Protein AF-A0A087TV26-F1 (afdb_monomer_lite)

Secondary structure (DSSP, 8-state):
-B-TTT--BS--STT--SPPB-TTT--BSS-STT--SPP--TTT--SS-TT-TT-HHHHHHHHHHHHHHHTT--HHHHTT--

InterPro domains:
  IPR001878 Zinc fin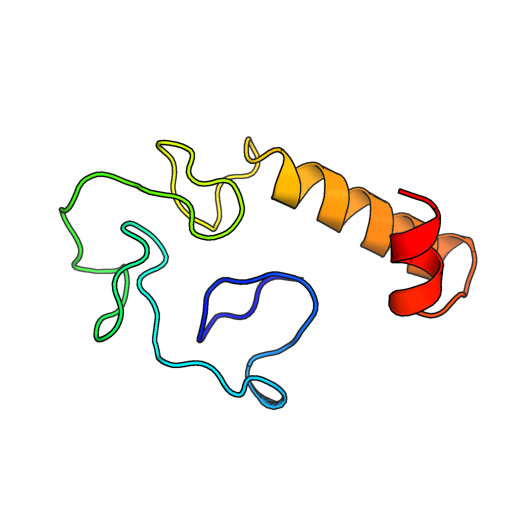ger, CCHC-type [SM00343] (2-18)
  IPR001878 Zinc finger, CCHC-type [SM00343] (21-37)
  IPR001878 Zinc finger, CCHC-type [SM00343] (40-57)
  IPR036875 Zinc finger, CCHC-type superfamily [SSF57756] (2-37)

pLDDT: mean 95.51, std 5.54, range [59.22, 98.56]

Organism: Stegodyphus mimosarum (NCBI:txid407821)

Radius of gyration: 13.44 Å; chains: 1; bounding box: 33×20×36 Å

Structure (mmCIF, N/CA/C/O backbone):
data_AF-A0A087TV26-F1
#
_entry.id   AF-A0A087TV26-F1
#
loop_
_atom_site.group_PDB
_atom_site.id
_atom_site.type_symbol
_atom_site.label_atom_id
_atom_site.label_alt_id
_atom_site.label_comp_id
_atom_site.label_asym_id
_atom_site.label_entity_id
_atom_site.label_seq_id
_atom_site.pdbx_PDB_ins_code
_atom_site.Cartn_x
_atom_site.Cartn_y
_atom_site.Cartn_z
_atom_site.occupancy
_atom_site.B_iso_or_equiv
_atom_site.auth_seq_id
_atom_site.auth_comp_id
_atom_site.auth_asym_id
_atom_site.auth_atom_id
_atom_site.pdbx_PDB_model_num
ATOM 1 N N . MET A 1 1 ? -1.848 4.437 7.343 1.00 89.69 1 MET A N 1
ATOM 2 C CA . MET A 1 1 ? -0.356 4.473 7.289 1.00 89.69 1 MET A CA 1
ATOM 3 C C . MET A 1 1 ? 0.161 3.548 6.186 1.00 89.69 1 MET A C 1
ATOM 5 O O . MET A 1 1 ? -0.382 2.459 6.059 1.00 89.69 1 MET A O 1
ATOM 9 N N . ARG A 1 2 ? 1.193 3.936 5.410 1.00 95.50 2 ARG A N 1
ATOM 10 C CA . ARG A 1 2 ? 1.864 3.066 4.412 1.00 95.50 2 ARG A CA 1
ATOM 11 C C . ARG A 1 2 ? 3.178 2.511 4.963 1.00 95.50 2 ARG A C 1
ATOM 13 O O . ARG A 1 2 ? 3.996 3.277 5.462 1.00 95.50 2 ARG A O 1
ATOM 20 N N . CYS A 1 3 ? 3.407 1.213 4.800 1.00 97.50 3 CYS A N 1
ATOM 21 C CA . CYS A 1 3 ? 4.679 0.579 5.118 1.00 97.50 3 CYS A CA 1
ATOM 22 C C . CYS A 1 3 ? 5.723 0.879 4.032 1.00 97.50 3 CYS A C 1
ATOM 24 O O . CYS A 1 3 ? 5.531 0.504 2.880 1.00 97.50 3 CYS A O 1
ATOM 26 N N . PHE A 1 4 ? 6.855 1.495 4.380 1.00 95.31 4 PHE A N 1
ATOM 27 C CA . PHE A 1 4 ? 7.915 1.799 3.406 1.00 95.31 4 PHE A CA 1
ATOM 28 C C . PHE A 1 4 ? 8.731 0.577 2.952 1.00 95.31 4 PHE A C 1
ATOM 30 O O . PHE A 1 4 ? 9.500 0.696 2.007 1.00 95.31 4 PHE A O 1
ATOM 37 N N . GLN A 1 5 ? 8.542 -0.592 3.577 1.00 97.50 5 GLN A N 1
ATOM 38 C CA . GLN A 1 5 ? 9.157 -1.850 3.139 1.00 97.50 5 GLN A CA 1
ATOM 39 C C . GLN A 1 5 ? 8.348 -2.506 2.012 1.00 97.50 5 GLN A C 1
ATOM 41 O O . GLN A 1 5 ? 8.863 -2.717 0.921 1.00 97.50 5 GLN A O 1
ATOM 46 N N . CYS A 1 6 ? 7.074 -2.828 2.261 1.00 98.06 6 CYS A N 1
ATOM 47 C CA . CYS A 1 6 ? 6.237 -3.591 1.323 1.00 98.06 6 CYS A CA 1
ATOM 48 C C . CYS A 1 6 ? 5.184 -2.746 0.585 1.00 98.06 6 CYS A C 1
ATOM 50 O O . CYS A 1 6 ? 4.427 -3.269 -0.228 1.00 98.06 6 CYS A O 1
ATOM 52 N N . GLN A 1 7 ? 5.100 -1.447 0.884 1.00 98.00 7 GLN A N 1
ATOM 53 C CA . GLN A 1 7 ? 4.180 -0.470 0.283 1.00 98.00 7 GLN A CA 1
ATOM 54 C C . GLN A 1 7 ? 2.686 -0.689 0.559 1.00 98.00 7 GLN A C 1
ATOM 56 O O . GLN A 1 7 ? 1.852 0.084 0.077 1.00 98.00 7 GLN A O 1
ATOM 61 N N . ARG A 1 8 ? 2.334 -1.693 1.370 1.00 97.50 8 ARG A N 1
ATOM 62 C CA . ARG A 1 8 ? 0.957 -1.950 1.808 1.00 97.50 8 ARG A CA 1
ATOM 63 C C . ARG A 1 8 ? 0.553 -1.053 2.976 1.00 97.50 8 ARG A C 1
ATOM 65 O O . ARG A 1 8 ? 1.397 -0.555 3.723 1.00 97.50 8 ARG A O 1
ATOM 72 N N . PHE A 1 9 ? -0.752 -0.857 3.128 1.00 96.56 9 PHE A N 1
ATOM 73 C CA . PHE A 1 9 ? -1.322 -0.104 4.241 1.00 96.56 9 PHE A CA 1
ATOM 74 C C . PHE A 1 9 ? -1.516 -0.953 5.510 1.00 96.56 9 PHE A C 1
ATOM 76 O O . PHE A 1 9 ? -1.513 -2.186 5.466 1.00 96.56 9 PHE A O 1
ATOM 83 N N . GLY A 1 10 ? -1.684 -0.273 6.646 1.00 93.88 10 GLY A N 1
ATOM 84 C CA . GLY A 1 10 ? -2.114 -0.870 7.915 1.00 93.88 10 GLY A CA 1
ATOM 85 C C . GLY A 1 10 ? -1.009 -1.354 8.855 1.00 93.88 10 GLY A C 1
ATOM 86 O O . GLY A 1 10 ? -1.319 -1.901 9.905 1.00 93.88 10 GLY A O 1
ATOM 87 N N . HIS A 1 11 ? 0.269 -1.164 8.519 1.00 95.38 11 HIS A N 1
ATOM 88 C CA . HIS A 1 11 ? 1.382 -1.501 9.414 1.00 95.38 11 HIS A CA 1
ATOM 89 C C . HIS A 1 11 ? 2.621 -0.628 9.165 1.00 95.38 11 HIS A C 1
ATOM 91 O O . HIS A 1 11 ? 2.768 -0.014 8.104 1.00 95.38 11 HIS A O 1
ATOM 97 N N . THR A 1 12 ? 3.513 -0.579 10.157 1.00 94.62 12 THR A N 1
ATOM 98 C CA . THR A 1 12 ? 4.818 0.097 10.085 1.00 94.62 12 THR A CA 1
ATOM 99 C C . THR A 1 12 ? 5.878 -0.815 9.460 1.00 94.62 12 THR A C 1
ATOM 101 O O . THR A 1 12 ? 5.681 -2.022 9.318 1.00 94.62 12 THR A O 1
ATOM 104 N N . LYS A 1 13 ? 7.052 -0.253 9.139 1.00 95.00 13 LYS A N 1
ATOM 105 C CA . LYS A 1 13 ? 8.223 -1.034 8.707 1.00 95.00 13 LYS A CA 1
ATOM 106 C C . LYS A 1 13 ? 8.653 -2.063 9.764 1.00 95.00 13 LYS A C 1
ATOM 108 O O . LYS A 1 13 ? 8.943 -3.195 9.401 1.00 95.00 13 LYS A O 1
ATOM 113 N N . ASN A 1 14 ? 8.624 -1.701 11.047 1.00 96.12 14 ASN A N 1
ATOM 114 C CA . ASN A 1 14 ? 9.092 -2.561 12.142 1.00 96.12 14 ASN A CA 1
ATOM 115 C C . ASN A 1 14 ? 8.216 -3.807 12.334 1.00 96.12 14 ASN A C 1
ATOM 117 O O . ASN A 1 14 ? 8.708 -4.846 12.754 1.00 96.12 14 ASN A O 1
ATOM 121 N N . SER A 1 15 ? 6.927 -3.718 12.000 1.00 96.44 15 SER A N 1
ATOM 122 C CA . SER A 1 15 ? 5.992 -4.850 12.050 1.00 96.44 15 SER A CA 1
ATOM 123 C C . SER A 1 15 ? 5.845 -5.567 10.700 1.00 96.44 15 SER A C 1
ATOM 125 O O . SER A 1 15 ? 5.021 -6.472 10.561 1.00 96.44 15 SER A O 1
ATOM 127 N N . CYS A 1 16 ? 6.599 -5.154 9.678 1.00 97.75 16 CYS A N 1
ATOM 128 C CA . CYS A 1 16 ? 6.486 -5.700 8.333 1.00 97.75 16 CYS A CA 1
ATOM 129 C C . CYS A 1 16 ? 7.173 -7.064 8.228 1.00 97.75 16 CYS A C 1
ATOM 131 O O . CYS A 1 16 ? 8.355 -7.200 8.521 1.00 97.75 16 CYS A O 1
ATOM 133 N N . ARG A 1 17 ? 6.449 -8.058 7.705 1.00 97.38 17 ARG A N 1
ATOM 134 C CA . ARG A 1 17 ? 6.989 -9.385 7.344 1.00 97.38 17 ARG A CA 1
ATOM 135 C C . ARG A 1 17 ? 7.207 -9.555 5.832 1.00 97.38 17 ARG A C 1
ATOM 137 O O . ARG A 1 17 ? 7.485 -10.648 5.355 1.00 97.38 17 ARG A O 1
ATOM 144 N N . GLY A 1 18 ? 7.008 -8.484 5.063 1.00 96.44 18 GLY A N 1
ATOM 145 C CA . GLY A 1 18 ? 7.125 -8.470 3.604 1.00 96.44 18 GLY A CA 1
ATOM 146 C C . GLY A 1 18 ? 8.521 -8.091 3.101 1.00 96.44 18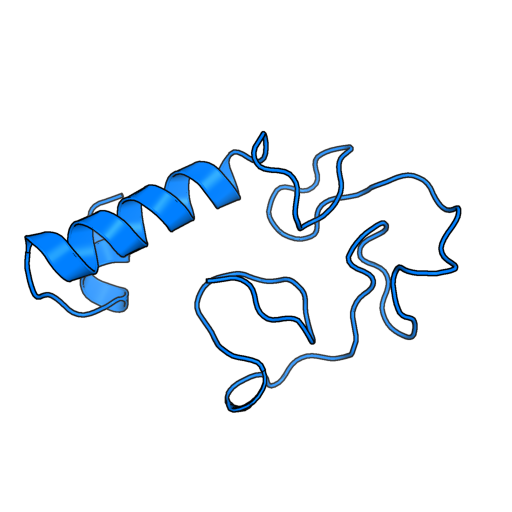 GLY A C 1
ATOM 147 O O . GLY A 1 18 ? 9.343 -7.545 3.835 1.00 96.44 18 GLY A O 1
ATOM 148 N N . LYS A 1 19 ? 8.763 -8.335 1.810 1.00 97.50 19 LYS A N 1
ATOM 149 C CA . LYS A 1 19 ? 10.012 -7.978 1.121 1.00 97.50 19 LYS A CA 1
ATOM 150 C C . LYS A 1 19 ? 10.009 -6.521 0.653 1.00 97.50 19 LYS A C 1
ATOM 152 O O . LYS A 1 19 ? 8.941 -5.922 0.488 1.00 97.50 19 LYS A O 1
ATOM 157 N N . LEU A 1 20 ? 11.207 -5.981 0.407 1.00 97.81 20 LEU A N 1
ATOM 158 C CA . LEU A 1 20 ? 11.375 -4.655 -0.187 1.00 97.81 20 LEU A CA 1
ATOM 159 C C . LEU A 1 20 ? 10.632 -4.618 -1.519 1.00 97.81 20 LEU A C 1
ATOM 161 O O . LEU A 1 20 ? 10.930 -5.404 -2.417 1.00 97.81 20 LEU A O 1
ATOM 165 N N . THR A 1 21 ? 9.647 -3.739 -1.616 1.00 98.38 21 THR A N 1
ATOM 166 C CA . THR A 1 21 ? 8.776 -3.612 -2.778 1.00 98.38 21 THR A CA 1
ATOM 167 C C . THR A 1 21 ? 8.865 -2.195 -3.315 1.00 98.38 21 THR A C 1
ATOM 169 O O . THR A 1 21 ? 8.712 -1.226 -2.565 1.00 98.38 21 THR A O 1
ATOM 172 N N . CYS A 1 22 ? 9.075 -2.073 -4.620 1.00 98.50 22 CYS A N 1
ATOM 173 C CA . CYS A 1 22 ? 9.165 -0.797 -5.299 1.00 98.50 22 CYS A CA 1
ATOM 174 C C . CYS A 1 22 ? 7.823 -0.059 -5.228 1.00 98.50 22 CYS A C 1
ATOM 176 O O . CYS A 1 22 ? 6.783 -0.560 -5.664 1.00 98.50 22 CYS A O 1
ATOM 178 N N . ALA A 1 23 ? 7.841 1.170 -4.707 1.00 97.94 23 ALA A N 1
ATOM 179 C CA . ALA A 1 23 ? 6.644 2.000 -4.597 1.00 97.94 23 ALA A CA 1
ATOM 180 C C . ALA A 1 23 ? 6.104 2.482 -5.952 1.00 97.94 23 ALA A C 1
ATOM 182 O O . ALA A 1 23 ? 4.970 2.958 -6.007 1.00 97.94 23 ALA A O 1
ATOM 183 N N . ARG A 1 24 ? 6.891 2.369 -7.031 1.00 98.50 24 ARG A N 1
ATOM 184 C CA . ARG A 1 24 ? 6.475 2.734 -8.386 1.00 98.50 24 ARG A CA 1
ATOM 185 C C . ARG A 1 24 ? 5.815 1.567 -9.109 1.00 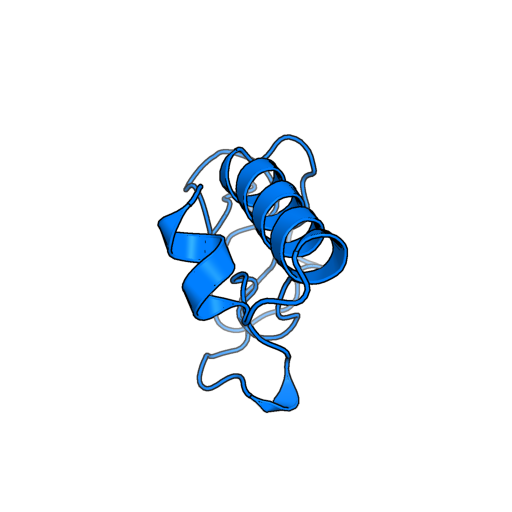98.50 24 ARG A C 1
ATOM 187 O O . ARG A 1 24 ? 4.663 1.711 -9.485 1.00 98.50 24 ARG A O 1
ATOM 194 N N . CYS A 1 25 ? 6.512 0.444 -9.282 1.00 98.38 25 CYS A N 1
ATOM 195 C CA . CYS A 1 25 ? 6.079 -0.655 -10.158 1.00 98.38 25 CYS A CA 1
ATOM 196 C C . CYS A 1 25 ? 5.565 -1.903 -9.420 1.00 98.38 25 CYS A C 1
ATOM 198 O O . CYS A 1 25 ? 5.224 -2.894 -10.057 1.00 98.38 25 CYS A O 1
ATOM 200 N N . SER A 1 26 ? 5.511 -1.891 -8.083 1.00 98.12 26 SER A N 1
ATOM 201 C CA . SER A 1 26 ? 5.090 -3.030 -7.246 1.00 98.12 26 SER A CA 1
ATOM 202 C C . SER A 1 26 ? 5.959 -4.292 -7.320 1.00 98.12 26 SER A C 1
ATOM 204 O O . SER A 1 26 ? 5.605 -5.297 -6.700 1.00 98.12 26 SER A O 1
ATOM 206 N N . LEU A 1 27 ? 7.092 -4.263 -8.025 1.00 98.00 27 LEU A N 1
ATOM 207 C CA . LEU A 1 27 ? 8.030 -5.383 -8.058 1.00 98.00 27 LEU A CA 1
ATOM 208 C C . LEU A 1 27 ? 8.889 -5.434 -6.793 1.00 98.00 27 LEU A C 1
ATOM 210 O O . LEU A 1 27 ? 9.211 -4.412 -6.186 1.00 98.00 27 LEU A O 1
ATOM 214 N N . VAL A 1 28 ? 9.263 -6.647 -6.400 1.00 97.81 28 VAL A N 1
ATOM 215 C CA . VAL A 1 28 ? 10.141 -6.899 -5.255 1.00 97.81 28 VAL A CA 1
ATOM 216 C C . VAL A 1 28 ? 11.604 -6.729 -5.666 1.00 97.81 28 VAL A C 1
ATOM 218 O O . VAL A 1 28 ? 11.977 -7.085 -6.779 1.00 97.81 28 VAL A O 1
ATOM 221 N N . GLY A 1 29 ? 12.437 -6.235 -4.748 1.00 96.00 29 GLY A N 1
ATOM 222 C CA . GLY A 1 29 ? 13.899 -6.300 -4.864 1.00 96.00 29 GLY A CA 1
ATOM 223 C C . GLY A 1 29 ? 14.610 -4.980 -5.160 1.00 96.00 29 GLY A C 1
ATOM 224 O O . GLY A 1 29 ? 15.830 -4.986 -5.245 1.00 96.00 29 GLY A O 1
ATOM 225 N N . HIS A 1 30 ? 13.892 -3.860 -5.285 1.00 96.94 30 HIS A N 1
ATOM 226 C CA . HIS A 1 30 ? 14.506 -2.540 -5.468 1.00 96.94 30 HIS A CA 1
ATOM 227 C C . HIS A 1 30 ? 13.637 -1.395 -4.922 1.00 96.94 30 HIS A C 1
ATOM 229 O O . HIS A 1 30 ? 12.431 -1.553 -4.702 1.00 96.94 30 HIS A O 1
ATOM 235 N N . GLU A 1 31 ? 14.262 -0.236 -4.711 1.00 96.75 31 GLU A N 1
ATOM 236 C CA . GLU A 1 31 ? 13.611 1.012 -4.294 1.00 96.75 31 GLU A CA 1
ATOM 237 C C . GLU A 1 31 ? 13.105 1.829 -5.490 1.00 96.75 31 GLU A C 1
ATOM 239 O O . GLU A 1 31 ? 13.536 1.648 -6.625 1.00 96.75 31 GLU A O 1
ATOM 244 N N . SER A 1 32 ? 12.176 2.757 -5.255 1.00 96.44 32 SER A N 1
ATOM 245 C CA . SER A 1 32 ? 11.549 3.524 -6.339 1.00 96.44 32 SER A CA 1
ATOM 246 C C . SER A 1 32 ? 12.397 4.660 -6.914 1.00 96.44 32 SER A C 1
ATOM 248 O O . SER A 1 32 ? 12.023 5.169 -7.965 1.00 96.44 32 SER A O 1
ATOM 250 N N . GLU A 1 33 ? 13.479 5.069 -6.245 1.00 94.44 33 GLU A N 1
ATOM 251 C CA . GLU A 1 33 ? 14.288 6.244 -6.615 1.00 94.44 33 GLU A CA 1
ATOM 252 C C . GLU A 1 33 ? 14.827 6.159 -8.050 1.00 94.44 33 GLU A C 1
ATOM 254 O O . GLU A 1 33 ? 14.687 7.108 -8.812 1.00 94.44 33 GLU A O 1
ATOM 259 N N . ASN A 1 34 ? 15.307 4.979 -8.455 1.00 92.75 34 ASN A N 1
ATOM 260 C CA . ASN A 1 34 ? 15.873 4.733 -9.786 1.00 92.75 34 ASN A CA 1
ATOM 261 C C . ASN A 1 34 ? 14.979 3.846 -10.674 1.00 92.75 34 ASN A C 1
ATOM 263 O O . ASN A 1 34 ? 15.432 3.278 -11.665 1.00 92.75 34 ASN A O 1
ATOM 267 N N . CYS A 1 35 ? 13.699 3.687 -10.322 1.00 97.31 35 CYS A N 1
ATOM 268 C CA . CYS A 1 35 ? 12.773 2.860 -11.091 1.00 97.31 35 CYS A CA 1
ATOM 269 C C . CYS A 1 35 ? 12.106 3.677 -12.208 1.00 97.31 35 CYS A C 1
ATOM 271 O O . CYS A 1 35 ? 11.307 4.573 -11.935 1.00 97.31 35 CYS A O 1
ATOM 273 N N . SER A 1 36 ? 12.343 3.300 -13.465 1.00 97.44 36 SER A N 1
ATOM 274 C CA . SER A 1 36 ? 11.710 3.902 -14.652 1.00 97.44 36 SER A CA 1
ATOM 275 C C . SER A 1 36 ? 10.500 3.123 -15.185 1.00 97.44 36 SER A C 1
ATOM 277 O O . SER A 1 36 ? 9.784 3.630 -16.046 1.00 97.44 36 SER A O 1
ATOM 279 N N . ALA A 1 37 ? 10.226 1.924 -14.658 1.00 98.12 37 ALA A N 1
ATOM 280 C CA . ALA A 1 37 ? 9.098 1.097 -15.086 1.00 98.12 37 ALA A CA 1
ATOM 281 C C . ALA A 1 37 ? 7.736 1.808 -14.936 1.00 98.12 37 ALA A C 1
ATOM 283 O O . ALA A 1 37 ? 7.575 2.736 -14.129 1.00 98.12 37 ALA A O 1
ATOM 284 N N . ALA A 1 38 ? 6.746 1.342 -15.703 1.00 98.12 38 ALA A N 1
ATOM 285 C CA . ALA A 1 38 ? 5.377 1.840 -15.627 1.00 98.12 38 ALA A CA 1
ATOM 286 C C . ALA A 1 38 ? 4.833 1.740 -14.186 1.00 98.12 38 ALA A C 1
ATOM 288 O O . ALA A 1 38 ? 5.110 0.760 -13.481 1.00 98.12 38 ALA A O 1
ATOM 289 N N . PRO A 1 39 ? 4.106 2.764 -13.706 1.00 98.19 39 PRO A N 1
ATOM 290 C CA . PRO A 1 39 ? 3.592 2.755 -12.353 1.00 98.19 39 PRO A CA 1
ATOM 291 C C . PRO A 1 39 ? 2.468 1.724 -12.205 1.00 98.19 39 PRO A C 1
ATOM 293 O O . PRO A 1 39 ? 1.532 1.683 -12.994 1.00 98.19 39 PRO A O 1
ATOM 296 N N . LEU A 1 40 ? 2.543 0.927 -11.146 1.00 98.56 40 LEU A N 1
ATOM 297 C CA . LEU A 1 40 ? 1.528 -0.036 -10.750 1.00 98.56 40 LEU A CA 1
AT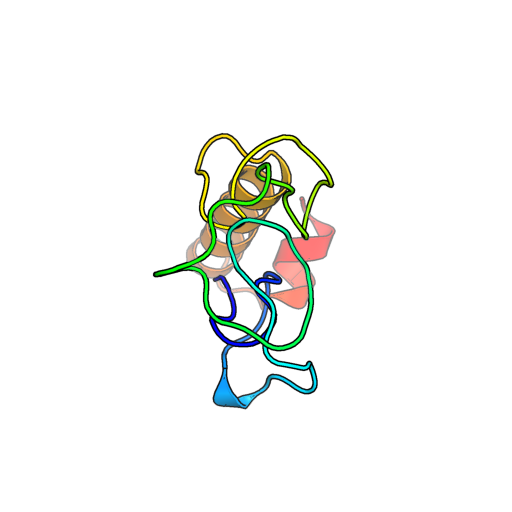OM 298 C C . LEU A 1 40 ? 1.384 0.026 -9.236 1.00 98.56 40 LEU A C 1
ATOM 300 O O . LEU A 1 40 ? 2.353 -0.170 -8.498 1.00 98.56 40 LEU A O 1
ATOM 304 N N . CYS A 1 41 ? 0.168 0.255 -8.755 1.00 98.50 41 CYS A N 1
ATOM 305 C CA . CYS A 1 41 ? -0.102 0.348 -7.331 1.00 98.50 41 CYS A CA 1
ATOM 306 C C . CYS A 1 41 ? -0.285 -1.039 -6.713 1.00 98.50 41 CYS A C 1
ATOM 308 O O . CYS A 1 41 ? -1.200 -1.774 -7.079 1.00 98.50 41 CYS A O 1
ATOM 310 N N . ILE A 1 42 ? 0.486 -1.376 -5.676 1.00 98.25 42 ILE A N 1
ATOM 311 C CA . ILE A 1 42 ? 0.348 -2.690 -5.034 1.00 98.25 42 ILE A CA 1
ATOM 312 C C . ILE A 1 42 ? -1.004 -2.868 -4.330 1.00 98.25 42 ILE A C 1
ATOM 314 O O . ILE A 1 42 ? -1.474 -3.999 -4.197 1.00 98.25 42 ILE A O 1
ATOM 318 N N . ASN A 1 43 ? -1.618 -1.758 -3.901 1.00 98.06 43 ASN A N 1
ATOM 319 C CA . ASN A 1 43 ? -2.819 -1.743 -3.067 1.00 98.06 43 ASN A CA 1
ATOM 320 C C . ASN A 1 43 ? -4.116 -1.866 -3.879 1.00 98.06 43 ASN A C 1
ATOM 322 O O . ASN A 1 43 ? -5.026 -2.560 -3.439 1.00 98.06 43 ASN A O 1
ATOM 326 N N . CYS A 1 44 ? -4.212 -1.212 -5.042 1.00 98.00 44 CYS A N 1
ATOM 327 C CA . CYS A 1 44 ? -5.418 -1.233 -5.886 1.00 98.00 44 CYS A CA 1
ATOM 328 C C . CYS A 1 44 ? -5.189 -1.741 -7.315 1.00 98.00 44 CYS A C 1
ATOM 330 O O . CYS A 1 44 ? -6.149 -1.816 -8.070 1.00 98.00 44 CYS A O 1
ATOM 332 N N . LYS A 1 45 ? -3.945 -2.061 -7.695 1.00 97.94 45 LYS A N 1
ATOM 333 C CA . LYS A 1 45 ? -3.546 -2.468 -9.055 1.00 97.94 45 LYS A CA 1
ATOM 334 C C . LYS A 1 45 ? -3.775 -1.413 -10.150 1.00 97.94 45 LYS A C 1
ATOM 336 O O . LYS A 1 45 ? -3.702 -1.748 -11.322 1.00 97.94 45 LYS A O 1
ATOM 341 N N . GLY A 1 46 ? -3.996 -0.150 -9.778 1.00 98.12 46 GLY A N 1
ATOM 342 C CA . GLY A 1 46 ? -4.125 0.966 -10.721 1.00 98.12 46 GLY A CA 1
ATOM 343 C C . GLY A 1 46 ? -2.786 1.493 -11.248 1.00 98.12 46 GLY A C 1
ATOM 344 O O . GLY A 1 46 ? -1.739 1.278 -10.629 1.00 98.12 46 GLY A O 1
ATOM 345 N N . GLU A 1 47 ? -2.847 2.236 -12.353 1.00 98.19 47 GLU A N 1
ATOM 346 C CA . GLU A 1 47 ? -1.709 2.821 -13.085 1.00 98.19 47 GLU A CA 1
ATOM 347 C C . GLU A 1 47 ? -1.147 4.082 -12.404 1.00 98.19 47 GLU A C 1
ATOM 349 O O . GLU A 1 47 ? -1.086 5.179 -12.954 1.00 98.19 47 GLU A O 1
ATOM 354 N N . HIS A 1 48 ? -0.773 3.949 -11.136 1.00 98.38 48 HIS A N 1
ATOM 355 C CA . HIS A 1 48 ? -0.163 5.014 -10.349 1.00 98.38 48 HIS A CA 1
ATOM 356 C C . HIS A 1 48 ? 0.736 4.419 -9.262 1.00 98.38 48 HIS A C 1
ATOM 358 O O . HIS A 1 48 ? 0.652 3.239 -8.922 1.00 98.38 48 HIS A O 1
ATOM 364 N N . THR A 1 49 ? 1.594 5.238 -8.659 1.00 98.25 49 THR A N 1
ATOM 365 C CA . THR A 1 49 ? 2.486 4.777 -7.587 1.00 98.25 49 THR A CA 1
ATOM 366 C C . THR A 1 49 ? 1.708 4.416 -6.315 1.00 98.25 49 THR A C 1
ATOM 368 O O . THR A 1 49 ? 0.590 4.886 -6.072 1.00 98.25 49 THR A O 1
ATOM 371 N N . ALA A 1 50 ? 2.308 3.605 -5.443 1.00 97.88 50 ALA A N 1
ATOM 372 C CA . ALA A 1 50 ? 1.730 3.205 -4.159 1.00 97.88 50 ALA A CA 1
ATOM 373 C C . ALA A 1 50 ? 1.523 4.373 -3.173 1.00 97.88 50 ALA A C 1
ATOM 375 O O . ALA A 1 50 ? 0.796 4.225 -2.193 1.00 97.88 50 ALA A O 1
ATOM 376 N N . PHE A 1 51 ? 2.154 5.524 -3.421 1.00 96.12 51 PHE A N 1
ATOM 377 C CA . PHE A 1 51 ? 2.008 6.745 -2.626 1.00 96.12 51 PHE A CA 1
ATOM 378 C C . PHE A 1 51 ? 1.044 7.772 -3.233 1.00 96.12 51 PHE A C 1
ATOM 380 O O . PHE A 1 51 ? 0.894 8.858 -2.673 1.00 96.12 51 PHE A O 1
ATOM 387 N N . SER A 1 52 ? 0.384 7.452 -4.351 1.00 97.62 52 SER A N 1
ATOM 388 C CA . SER A 1 52 ? -0.597 8.355 -4.949 1.00 97.62 52 SER A CA 1
ATOM 389 C C . SER A 1 52 ? -1.804 8.570 -4.032 1.00 97.62 52 SER A C 1
ATOM 391 O O . SER A 1 52 ? -2.441 7.614 -3.582 1.00 97.62 52 SER A O 1
ATOM 393 N N . ARG A 1 53 ? -2.175 9.839 -3.831 1.00 96.69 53 ARG A N 1
ATOM 394 C CA . ARG A 1 53 ? -3.386 10.241 -3.096 1.00 96.69 53 ARG A CA 1
ATOM 395 C C . ARG A 1 53 ? -4.676 10.035 -3.900 1.00 96.69 53 ARG A C 1
ATOM 397 O O . ARG A 1 53 ? -5.762 10.086 -3.331 1.00 96.69 53 ARG A O 1
ATOM 404 N N . SER A 1 54 ? -4.578 9.775 -5.208 1.00 96.69 54 SER A N 1
ATOM 405 C CA . SER A 1 54 ? -5.739 9.403 -6.029 1.00 96.69 54 SER A CA 1
ATOM 406 C C . SER A 1 54 ? -6.173 7.948 -5.820 1.00 96.69 54 SER A C 1
ATOM 408 O O . SER A 1 54 ? -7.289 7.592 -6.192 1.00 96.69 54 SER A O 1
ATOM 410 N N . CYS A 1 55 ? -5.333 7.119 -5.187 1.00 98.12 55 CYS A N 1
ATOM 411 C CA . CYS A 1 55 ? -5.604 5.704 -4.963 1.00 98.12 55 CYS A CA 1
ATOM 412 C C . CYS A 1 55 ? -6.885 5.497 -4.128 1.00 98.12 55 CYS A C 1
ATOM 414 O O . CYS A 1 55 ? -6.956 6.006 -3.006 1.00 98.12 55 CYS A O 1
ATOM 416 N N . PRO A 1 56 ? -7.85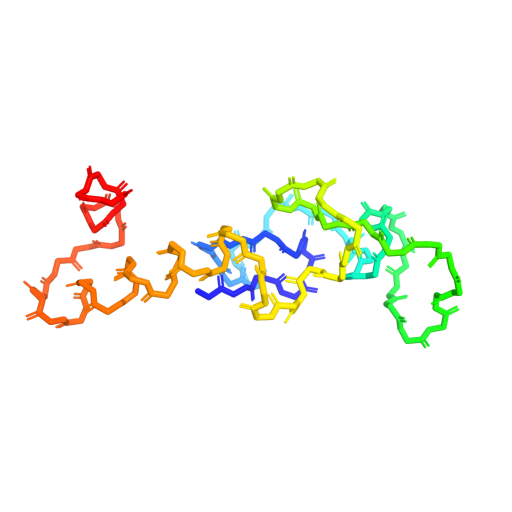8 4.683 -4.582 1.00 97.31 56 PRO A N 1
ATOM 417 C CA . PRO A 1 56 ? -9.073 4.412 -3.809 1.00 97.31 56 PRO A CA 1
ATOM 418 C C . PRO A 1 56 ? -8.768 3.744 -2.460 1.00 97.31 56 PRO A C 1
ATOM 420 O O . PRO A 1 56 ? -9.361 4.095 -1.446 1.00 97.31 56 PRO A O 1
ATOM 423 N N . LYS A 1 57 ? -7.766 2.854 -2.403 1.00 97.19 57 LYS A N 1
ATOM 424 C CA . LYS A 1 57 ? -7.328 2.237 -1.140 1.00 97.19 57 LYS A CA 1
ATOM 425 C C . LYS A 1 57 ? -6.622 3.216 -0.203 1.00 97.19 57 LYS A C 1
ATOM 427 O O . LYS A 1 57 ? -6.667 3.014 1.003 1.00 97.19 57 LYS A O 1
ATOM 432 N N . TRP A 1 58 ? -5.985 4.264 -0.730 1.00 97.38 58 TRP A N 1
ATOM 433 C CA . TRP A 1 58 ? -5.425 5.324 0.111 1.00 97.38 58 TRP A CA 1
ATOM 434 C C . TRP A 1 58 ? -6.528 6.177 0.740 1.00 97.38 58 TRP A C 1
ATOM 436 O O . TRP A 1 58 ? -6.424 6.508 1.917 1.00 97.38 58 TRP A O 1
ATOM 446 N N . LYS A 1 59 ? -7.579 6.506 -0.025 1.00 96.69 59 LYS A N 1
ATOM 447 C CA . LYS A 1 59 ? -8.741 7.252 0.485 1.00 96.69 59 LYS A CA 1
ATOM 448 C C . LYS A 1 59 ? -9.430 6.482 1.613 1.00 96.69 59 LYS A C 1
ATOM 450 O O . LYS A 1 59 ? -9.553 7.023 2.704 1.00 96.69 59 LYS A O 1
ATOM 455 N N . LEU A 1 60 ? -9.707 5.196 1.389 1.00 95.56 60 LEU A N 1
ATOM 456 C CA . LEU A 1 60 ? -10.250 4.312 2.420 1.00 95.56 60 LEU A CA 1
ATOM 457 C C . LEU A 1 60 ? -9.340 4.240 3.656 1.00 95.56 60 LEU A C 1
ATOM 459 O O . LEU A 1 60 ? -9.779 4.443 4.779 1.00 95.56 60 LEU A O 1
ATOM 463 N N . GLU A 1 61 ? -8.036 4.013 3.472 1.00 95.94 61 GLU A N 1
ATOM 464 C CA . GLU A 1 61 ? -7.101 3.968 4.604 1.00 95.94 61 GLU A CA 1
ATOM 465 C C . GLU A 1 61 ? -7.049 5.302 5.369 1.00 95.94 61 GLU A C 1
ATOM 467 O O . GLU A 1 61 ? -6.817 5.303 6.575 1.00 95.94 61 GLU A O 1
ATOM 472 N N . LYS A 1 62 ? -7.254 6.443 4.701 1.00 95.19 62 LYS A N 1
ATOM 473 C CA . LYS A 1 62 ? -7.344 7.749 5.364 1.00 95.19 62 LYS A CA 1
ATOM 474 C C . LYS A 1 62 ? -8.591 7.836 6.249 1.00 95.19 62 LYS A C 1
ATOM 476 O O . LYS A 1 62 ? -8.478 8.327 7.369 1.00 95.19 62 LYS A O 1
ATOM 481 N N . GLU A 1 63 ? -9.732 7.350 5.772 1.00 95.56 63 GLU A N 1
ATOM 482 C CA . GLU A 1 63 ? -10.991 7.300 6.528 1.00 95.56 63 GLU A CA 1
ATOM 483 C C . GLU A 1 63 ? -10.875 6.372 7.740 1.00 95.56 63 GLU A C 1
ATOM 485 O O . GLU A 1 63 ? -11.159 6.800 8.853 1.00 95.56 63 GLU A O 1
ATOM 490 N N . VAL A 1 64 ? -10.314 5.171 7.566 1.00 95.44 64 VAL A N 1
ATOM 491 C CA . VAL A 1 64 ? -10.042 4.226 8.666 1.00 95.44 64 VAL A CA 1
ATOM 492 C C . VAL A 1 64 ? -9.169 4.866 9.752 1.00 95.44 64 VAL A C 1
ATOM 494 O O . VAL A 1 64 ? -9.433 4.726 10.944 1.00 95.44 64 VAL A O 1
ATOM 497 N N . GLN A 1 65 ? -8.112 5.592 9.371 1.00 94.50 65 GLN A N 1
ATOM 498 C CA . GLN A 1 65 ? -7.255 6.276 10.349 1.00 94.50 65 GLN A CA 1
ATOM 499 C C . GLN A 1 65 ? -7.984 7.427 11.053 1.00 94.50 65 GLN A C 1
ATOM 501 O O . GLN A 1 65 ? -7.746 7.645 12.239 1.00 94.50 65 GLN A O 1
ATOM 506 N N . ALA A 1 66 ? -8.863 8.145 10.349 1.00 95.50 66 ALA A N 1
ATOM 507 C CA . ALA A 1 66 ? -9.683 9.193 10.945 1.00 95.50 66 ALA A CA 1
ATOM 508 C C . ALA A 1 66 ? -10.696 8.609 11.941 1.00 95.50 66 ALA A C 1
ATOM 510 O O . ALA A 1 66 ? -10.752 9.075 13.074 1.00 95.50 66 ALA A O 1
ATOM 511 N N . ALA A 1 67 ? -11.418 7.547 11.569 1.00 95.50 67 ALA A N 1
ATOM 512 C CA . ALA A 1 67 ? -12.367 6.851 12.438 1.00 95.50 67 ALA A CA 1
ATOM 513 C C . ALA A 1 67 ? -11.689 6.308 13.702 1.00 95.50 67 ALA A C 1
ATOM 515 O O . ALA A 1 67 ? -12.162 6.544 14.809 1.00 95.50 67 ALA A O 1
ATOM 516 N N . LYS A 1 68 ? -10.514 5.680 13.554 1.00 95.00 68 LYS A N 1
ATOM 517 C CA . LYS A 1 68 ? -9.706 5.197 14.683 1.00 95.00 68 LYS A CA 1
ATOM 518 C C . LYS A 1 68 ? -9.446 6.297 15.724 1.00 95.00 68 LYS A C 1
ATOM 520 O O . LYS A 1 68 ? -9.573 6.051 16.918 1.00 95.00 68 LYS A O 1
ATOM 525 N N . VAL A 1 69 ? -9.055 7.494 15.278 1.00 95.31 69 VAL A N 1
ATOM 526 C CA . VAL A 1 69 ? -8.747 8.625 16.172 1.00 95.31 69 VAL A CA 1
ATOM 527 C C . VAL A 1 69 ? -10.021 9.252 16.734 1.00 95.31 69 VAL A C 1
ATOM 529 O O . VAL A 1 69 ? -10.094 9.488 17.934 1.00 95.31 69 VAL A O 1
ATOM 532 N N . ASN A 1 70 ? -11.022 9.490 15.888 1.00 96.25 70 ASN A N 1
ATOM 533 C CA . ASN A 1 70 ? -12.249 10.188 16.271 1.00 96.25 70 ASN A CA 1
ATOM 534 C C . ASN A 1 70 ? -13.118 9.362 17.227 1.00 96.25 70 ASN A C 1
ATOM 536 O O . ASN A 1 70 ? -13.704 9.919 18.150 1.00 96.25 70 ASN A O 1
ATOM 540 N N . ASN A 1 71 ? -13.171 8.045 17.024 1.00 95.69 71 ASN A N 1
ATOM 541 C CA . ASN A 1 71 ? -13.999 7.132 17.812 1.00 95.69 71 ASN A CA 1
ATOM 542 C C . ASN A 1 71 ? -13.201 6.456 18.940 1.00 95.69 71 ASN A C 1
ATOM 544 O O . ASN A 1 71 ? -13.774 5.726 19.740 1.00 95.69 71 ASN A O 1
ATOM 548 N N . ASN A 1 72 ? -11.881 6.686 19.005 1.00 95.38 72 ASN A N 1
ATOM 549 C CA . ASN A 1 72 ? -10.965 6.055 19.959 1.00 95.38 72 ASN A CA 1
ATOM 550 C C . ASN A 1 72 ? -11.044 4.511 19.966 1.00 95.38 72 ASN A C 1
ATOM 552 O O . ASN A 1 72 ? -10.985 3.870 21.014 1.00 95.38 72 ASN A O 1
ATOM 556 N N . ILE A 1 73 ? -11.175 3.919 18.778 1.00 95.75 73 ILE A N 1
ATOM 557 C CA . ILE A 1 73 ? -11.255 2.466 18.560 1.00 95.75 73 ILE A CA 1
ATOM 558 C C . ILE A 1 73 ? -9.940 1.919 17.994 1.00 95.75 73 ILE A C 1
ATOM 560 O O . ILE A 1 73 ? -9.056 2.663 17.556 1.00 95.75 73 ILE A O 1
ATOM 564 N N . SER A 1 74 ? -9.774 0.598 17.984 1.00 94.62 74 SER A N 1
ATOM 565 C CA . SER A 1 74 ? -8.616 -0.034 17.354 1.00 94.62 74 SER A CA 1
ATOM 566 C C . SER A 1 74 ? -8.643 0.110 15.826 1.00 94.62 74 SER A C 1
ATOM 568 O O . SER A 1 74 ? -9.672 0.346 15.196 1.00 94.62 74 SER A O 1
ATOM 570 N N . TYR A 1 75 ? -7.482 -0.077 15.185 1.00 92.06 75 TYR A N 1
ATOM 571 C CA . TYR A 1 75 ? -7.402 -0.086 13.716 1.00 92.06 75 TYR A CA 1
ATOM 572 C C . TYR A 1 75 ? -8.224 -1.226 13.093 1.00 92.06 75 TYR A C 1
ATOM 574 O O . TYR A 1 75 ? -8.712 -1.075 11.978 1.00 92.06 75 TYR A O 1
ATOM 582 N N . ALA A 1 76 ? -8.351 -2.362 13.790 1.00 92.56 76 ALA A N 1
ATOM 583 C CA . ALA A 1 76 ? -9.140 -3.493 13.315 1.00 92.56 76 ALA A CA 1
ATOM 584 C C . ALA A 1 76 ? -10.636 -3.154 13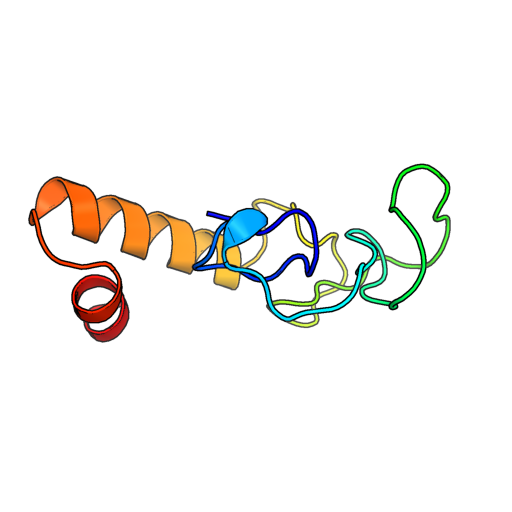.310 1.00 92.56 76 ALA A C 1
ATOM 586 O O . ALA A 1 76 ? -11.297 -3.405 12.309 1.00 92.56 76 ALA A O 1
ATOM 587 N N . GLU A 1 77 ? -11.129 -2.521 14.376 1.00 92.88 77 GLU A N 1
ATOM 588 C CA . GLU A 1 77 ? -12.516 -2.049 14.474 1.00 92.88 77 GLU A CA 1
ATOM 589 C C . GLU A 1 77 ? -12.819 -0.993 13.405 1.00 92.88 77 GLU A C 1
ATOM 591 O O . GLU A 1 77 ? -13.746 -1.162 12.620 1.00 92.88 77 GLU A O 1
ATOM 596 N N . ALA A 1 78 ? -11.957 0.019 13.258 1.00 93.75 78 ALA A N 1
ATOM 597 C CA . ALA A 1 78 ? -12.131 1.072 12.253 1.00 93.75 78 ALA A CA 1
ATOM 598 C C . ALA A 1 78 ? -12.138 0.564 10.794 1.00 93.75 78 ALA A C 1
ATOM 600 O O . ALA A 1 78 ? -12.584 1.268 9.895 1.00 93.75 78 ALA A O 1
ATOM 601 N N . ARG A 1 79 ? -11.613 -0.640 10.536 1.00 90.00 79 ARG A N 1
ATOM 602 C CA . ARG A 1 79 ? -11.582 -1.294 9.215 1.00 90.00 79 ARG A CA 1
ATOM 603 C C . ARG A 1 79 ? -12.822 -2.120 8.894 1.00 90.00 79 ARG A C 1
ATOM 605 O O . ARG A 1 79 ? -12.941 -2.576 7.763 1.00 90.00 79 ARG A O 1
ATOM 612 N N . ILE A 1 80 ? -13.649 -2.411 9.891 1.00 86.38 80 ILE A N 1
ATOM 613 C CA . ILE A 1 80 ? -14.919 -3.119 9.708 1.00 86.38 80 ILE A CA 1
ATOM 614 C C . ILE A 1 80 ? -16.008 -2.116 9.302 1.00 86.38 80 ILE A C 1
ATOM 616 O O . ILE A 1 80 ? -16.922 -2.472 8.567 1.00 86.38 80 ILE A O 1
ATOM 620 N N . GLU A 1 81 ? -15.882 -0.863 9.745 1.00 67.81 81 GLU A N 1
ATOM 621 C CA . GLU A 1 81 ? -16.851 0.210 9.496 1.00 67.81 81 GLU A CA 1
ATOM 622 C C . GLU A 1 81 ? -16.708 0.904 8.127 1.00 67.81 81 GLU A C 1
ATOM 624 O O . GLU A 1 81 ? -17.630 1.611 7.721 1.00 67.81 81 GLU A O 1
ATOM 629 N N . GLY A 1 82 ? -15.587 0.723 7.413 1.00 59.22 82 GLY A N 1
ATOM 630 C CA . GLY A 1 82 ? -15.301 1.368 6.119 1.00 59.22 82 GLY A CA 1
ATOM 631 C C . GLY A 1 82 ? -14.798 0.403 5.058 1.00 59.22 82 GLY A C 1
ATOM 632 O O . GLY A 1 82 ? -15.136 0.607 3.870 1.00 59.22 82 GLY A O 1
#

Foldseek 3Di:
DAEQQQLDDDDYVVPDPDHRAEQADRDGDDYPPPDPDFGAAPHQRDRGGSPDPVDPVNVLSVQLVVCCVVVVHDSVVSNVVD

Sequence (82 aa):
MRCFQCQRFGHTKNSCRGKLTCARCSLVGHESENCSAAPLCINCKGEHTAFSRSCPKWKLEKEVQAAKVNNNISYAEARIEG